Protein AF-A0A3G8DVY6-F1 (afdb_monomer)

Foldseek 3Di:
DPPVPDDPVVVVVVVVVVVVCVVPVLCVQQVVLVVLLVVLCVVPVAADSQPRHHDPDLVVSVVCLVPPDTAQARSRPRDGDPDSVVSQVCCCPPVVDHRD

Secondary structure (DSSP, 8-state):
--GGGS-HHHHHHHHHHHHHHHH-TTHHHHHHHHHHHHHHHHH-SEE-TTT--EESSHHHHHHHHHHS---SB-TTT--B-SSHHHHHHHHHHHH-----

Nearest PDB structures (foldseek):
  2wbt-assembly1_A  TM=9.877E-01  e=2.24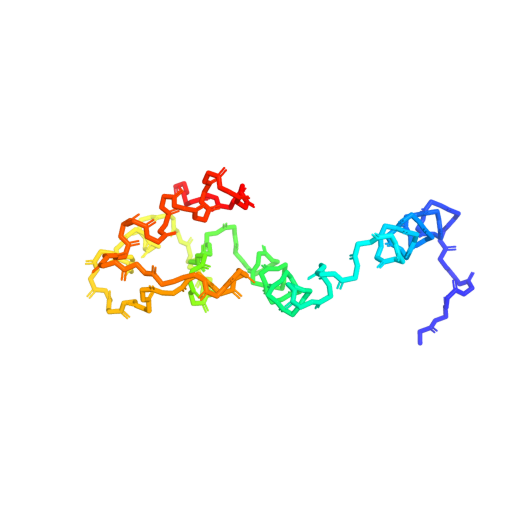0E-13  Sulfolobus spindle-shaped virus 1
  2wbt-assembly1_B  TM=7.457E-01  e=1.973E-13  Sulfolobus spindle-shaped virus 1

pLDDT: mean 92.88, std 5.9, range [57.12, 97.06]

Radius of gyration: 16.16 Å; Cα contacts (8 Å, |Δi|>4): 93; chains: 1; bounding box: 34×22×45 Å

InterPro domains:
  IPR013087 Zinc finger C2H2-type [PF00096] (46-70)
  IPR013087 Zinc finger C2H2-type [PS000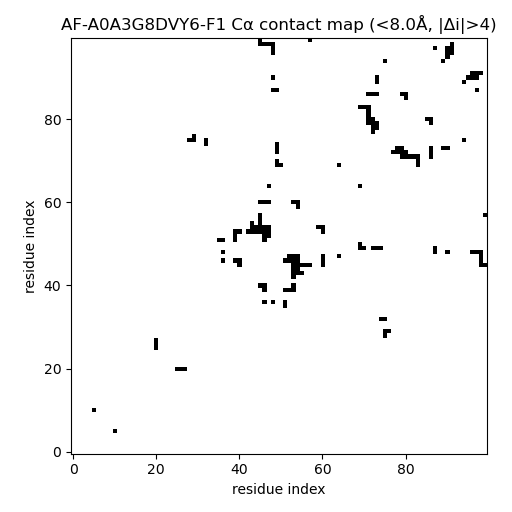28] (48-70)
  IPR013087 Zinc finger C2H2-type [PS00028] (74-95)
  IPR013087 Zinc finger C2H2-type [PS50157] (46-75)
  IPR013087 Zinc finger C2H2-type [SM00355] (46-70)
  IPR013087 Zinc finger C2H2-type [SM00355] (72-95)
  IPR036236 Zinc finger C2H2 superfamily [SSF57667] (44-82)
  IPR054177 Uncharacterized protein B-129, C2H2 zinc finger [PF22034] (74-95)

Solvent-accessible surface area (backbone atoms only — not comparable to full-atom values): 5908 Å² total; per-residue (Å²): 133,65,76,83,77,54,52,73,65,56,54,49,50,53,51,50,53,53,51,51,40,71,79,38,58,74,54,60,74,30,43,66,50,52,54,50,45,52,57,26,46,73,76,20,89,31,50,43,89,76,81,45,53,56,31,98,37,49,67,57,44,53,49,47,67,72,71,51,91,66,75,31,46,35,77,63,82,67,51,73,47,96,38,54,66,58,31,49,51,46,37,27,75,76,67,70,53,67,87,113

Structure (mmCIF, N/CA/C/O backbone):
data_AF-A0A3G8DVY6-F1
#
_entry.id   AF-A0A3G8DVY6-F1
#
loop_
_atom_site.group_PDB
_atom_site.id
_atom_site.type_symbol
_atom_site.label_atom_id
_atom_site.label_alt_id
_atom_site.label_comp_id
_atom_site.label_asym_id
_atom_site.label_entity_id
_atom_site.label_seq_id
_atom_site.pdbx_PDB_ins_code
_atom_site.Cartn_x
_atom_site.Cartn_y
_atom_site.Cartn_z
_atom_site.occupancy
_atom_site.B_iso_or_equiv
_atom_site.auth_seq_id
_atom_site.auth_comp_id
_atom_site.auth_asym_id
_atom_site.auth_atom_id
_atom_site.pdbx_PDB_model_num
ATOM 1 N N . MET A 1 1 ? 20.902 9.881 -16.337 1.00 57.12 1 MET A N 1
ATOM 2 C CA . ME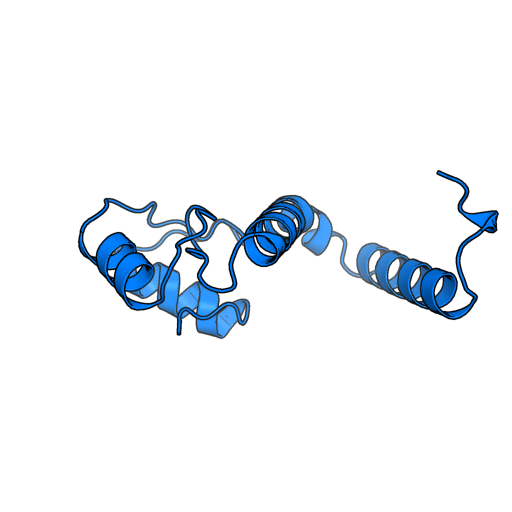T A 1 1 ? 20.390 8.539 -16.701 1.00 57.12 1 MET A CA 1
ATOM 3 C C . MET A 1 1 ? 20.220 8.465 -18.213 1.00 57.12 1 MET A C 1
ATOM 5 O O . MET A 1 1 ? 19.598 9.358 -18.771 1.00 57.12 1 MET A O 1
ATOM 9 N N . ARG A 1 2 ? 20.798 7.473 -18.905 1.00 72.25 2 ARG A N 1
ATOM 10 C CA . ARG A 1 2 ? 20.684 7.372 -20.371 1.00 72.2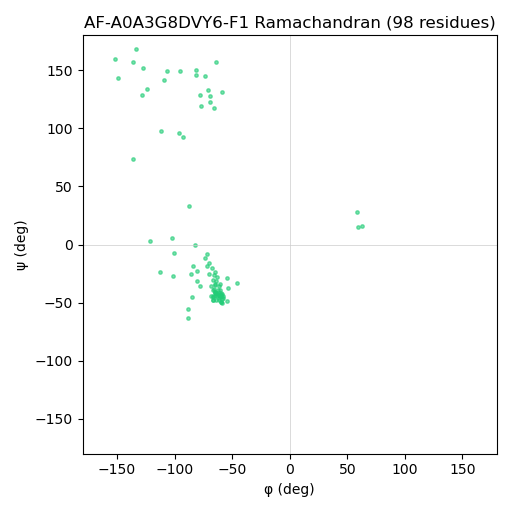5 2 ARG A CA 1
ATOM 11 C C . ARG A 1 2 ? 19.497 6.476 -20.724 1.00 72.25 2 ARG A C 1
ATOM 13 O O . ARG A 1 2 ? 19.660 5.276 -20.846 1.00 72.25 2 ARG A O 1
ATOM 20 N N . TYR A 1 3 ? 18.309 7.043 -20.936 1.00 80.88 3 TYR A N 1
ATOM 21 C CA . TYR A 1 3 ? 17.142 6.308 -21.467 1.00 80.88 3 TYR A CA 1
ATOM 22 C C . TYR A 1 3 ? 17.500 5.421 -22.683 1.00 80.88 3 TYR A C 1
ATOM 24 O O . TYR A 1 3 ? 16.994 4.313 -22.861 1.00 80.88 3 TYR A O 1
ATOM 32 N N . HIS A 1 4 ? 18.456 5.884 -23.490 1.00 89.00 4 HIS A N 1
ATOM 33 C CA . HIS A 1 4 ? 18.985 5.171 -24.645 1.00 89.00 4 HIS A CA 1
ATOM 34 C C . HIS A 1 4 ? 19.695 3.846 -24.310 1.00 89.00 4 HIS A C 1
ATOM 36 O O . HIS A 1 4 ? 19.623 2.937 -25.133 1.00 89.00 4 HIS A O 1
ATOM 42 N N . SER A 1 5 ? 20.284 3.688 -23.115 1.00 93.06 5 SER A N 1
ATOM 43 C CA . SER A 1 5 ? 20.957 2.451 -22.679 1.00 93.06 5 SER A CA 1
ATOM 44 C C . SER A 1 5 ? 20.007 1.379 -22.136 1.00 93.06 5 SER A C 1
ATOM 46 O O . SER A 1 5 ? 20.465 0.317 -21.728 1.00 93.06 5 SER A O 1
ATOM 48 N N . LEU A 1 6 ? 18.698 1.644 -22.100 1.00 93.62 6 LEU A N 1
ATOM 49 C CA . LEU A 1 6 ? 17.706 0.667 -21.660 1.00 93.62 6 LEU A CA 1
ATOM 50 C C . LEU A 1 6 ? 17.486 -0.421 -22.718 1.00 93.62 6 LEU A C 1
ATOM 52 O O . LEU A 1 6 ? 17.470 -0.144 -23.927 1.00 93.62 6 LEU A O 1
ATOM 56 N N . THR A 1 7 ? 17.245 -1.644 -22.252 1.00 96.38 7 THR A N 1
ATOM 57 C CA . THR A 1 7 ? 16.902 -2.784 -23.107 1.00 96.38 7 THR A CA 1
ATOM 58 C C . THR A 1 7 ? 15.556 -2.555 -23.812 1.00 96.38 7 THR A C 1
ATOM 60 O O . THR A 1 7 ? 14.724 -1.768 -23.336 1.00 96.38 7 THR A O 1
ATOM 63 N N . PRO A 1 8 ? 15.289 -3.231 -24.948 1.00 96.56 8 PRO A N 1
ATOM 64 C CA . PRO A 1 8 ? 13.994 -3.138 -25.626 1.00 96.56 8 PRO A CA 1
ATOM 65 C C . PRO A 1 8 ? 12.809 -3.453 -24.703 1.00 96.56 8 PRO A C 1
ATOM 67 O O . PRO A 1 8 ? 11.781 -2.776 -24.762 1.00 96.56 8 PRO A O 1
ATOM 70 N N . GLU A 1 9 ? 12.982 -4.419 -23.798 1.00 96.00 9 GLU A N 1
ATOM 71 C CA . GLU A 1 9 ? 11.960 -4.818 -22.831 1.00 96.00 9 GLU A CA 1
ATOM 72 C C . GLU A 1 9 ? 11.695 -3.733 -21.781 1.00 96.00 9 GLU A C 1
ATOM 74 O O . GLU A 1 9 ? 10.545 -3.371 -21.540 1.00 96.00 9 GLU A O 1
ATOM 79 N N . GLN A 1 10 ? 12.742 -3.111 -21.232 1.00 94.94 10 GLN A N 1
ATOM 80 C CA . GLN A 1 10 ? 12.591 -1.979 -20.308 1.00 94.94 10 GLN A CA 1
ATOM 81 C C . GLN A 1 10 ? 11.841 -0.812 -20.968 1.00 94.94 10 GLN A C 1
ATOM 83 O O . GLN A 1 10 ? 10.927 -0.236 -20.378 1.00 94.94 10 GLN A O 1
ATOM 88 N N . LYS A 1 11 ? 12.163 -0.496 -22.230 1.00 95.31 11 LYS A N 1
ATOM 89 C CA . LYS A 1 11 ? 11.457 0.537 -23.011 1.00 95.31 11 LYS A CA 1
ATOM 90 C C . LYS A 1 11 ? 9.995 0.161 -23.284 1.00 95.31 11 LYS A C 1
ATOM 92 O O . LYS A 1 11 ? 9.138 1.045 -23.356 1.00 95.31 11 LYS A O 1
ATOM 97 N N . ARG A 1 12 ? 9.687 -1.130 -23.461 1.00 96.25 12 ARG A N 1
ATOM 98 C CA . ARG A 1 12 ? 8.313 -1.640 -23.618 1.00 96.25 12 ARG A CA 1
ATOM 99 C C . ARG A 1 12 ? 7.511 -1.463 -22.331 1.00 96.25 12 ARG A C 1
ATOM 101 O O . ARG A 1 12 ? 6.415 -0.912 -22.394 1.00 96.25 12 ARG A O 1
ATOM 108 N N . LEU A 1 13 ? 8.078 -1.842 -21.187 1.00 96.44 13 LEU A N 1
ATOM 109 C CA . LEU A 1 13 ? 7.448 -1.689 -19.873 1.00 96.44 13 LEU A CA 1
ATOM 110 C C . LEU A 1 13 ? 7.176 -0.221 -19.539 1.00 96.44 13 LEU A C 1
ATOM 112 O O . LEU A 1 13 ? 6.057 0.115 -19.166 1.00 96.44 13 LEU A O 1
ATOM 116 N N . ILE A 1 14 ? 8.150 0.670 -19.758 1.00 94.81 14 ILE A N 1
ATOM 117 C CA . ILE A 1 14 ? 7.961 2.112 -19.535 1.00 94.81 14 ILE A CA 1
ATOM 118 C C . ILE A 1 14 ? 6.805 2.642 -20.390 1.00 94.81 14 ILE A C 1
ATOM 120 O O . ILE A 1 14 ? 5.932 3.333 -19.874 1.00 94.81 14 ILE A O 1
ATOM 124 N N . ARG A 1 15 ? 6.744 2.285 -21.681 1.00 95.88 15 ARG A N 1
ATOM 125 C CA . ARG A 1 15 ? 5.623 2.686 -22.549 1.00 95.88 15 ARG A CA 1
ATOM 126 C C . ARG A 1 15 ? 4.285 2.124 -22.077 1.00 95.88 15 ARG A C 1
ATOM 128 O O . ARG A 1 15 ? 3.287 2.829 -22.172 1.00 95.88 15 ARG A O 1
ATOM 135 N N . ALA A 1 16 ? 4.250 0.883 -21.596 1.00 96.88 16 ALA A N 1
ATOM 136 C CA . ALA A 1 16 ? 3.034 0.277 -21.064 1.00 96.88 16 ALA A CA 1
ATOM 137 C C . ALA A 1 16 ? 2.545 1.017 -19.812 1.00 96.88 16 ALA A C 1
ATOM 139 O O . ALA A 1 16 ? 1.384 1.405 -19.762 1.00 96.88 16 ALA A O 1
ATOM 140 N N . ILE A 1 17 ? 3.444 1.299 -18.863 1.00 94.19 17 ILE A N 1
ATOM 141 C CA . ILE A 1 17 ? 3.134 2.069 -17.651 1.00 94.19 17 ILE A CA 1
ATOM 142 C C . ILE A 1 17 ? 2.610 3.458 -18.024 1.00 94.19 17 ILE A C 1
ATOM 144 O O . ILE A 1 17 ? 1.538 3.842 -17.571 1.00 94.19 17 ILE A O 1
ATOM 148 N N . VAL A 1 18 ? 3.313 4.186 -18.898 1.00 94.94 18 VAL A N 1
ATOM 149 C CA . VAL A 1 18 ? 2.890 5.525 -19.338 1.00 94.94 18 VAL A CA 1
ATOM 150 C C . VAL A 1 18 ? 1.514 5.481 -20.004 1.00 94.94 18 VAL A C 1
ATOM 152 O O . VAL A 1 18 ? 0.666 6.307 -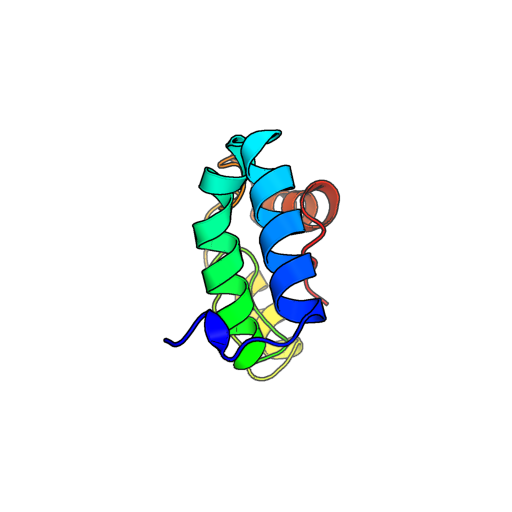19.684 1.00 94.94 18 VAL A O 1
ATOM 155 N N . LYS A 1 19 ? 1.248 4.500 -20.878 1.00 96.81 19 LYS A N 1
ATOM 156 C CA . LYS A 1 19 ? -0.087 4.320 -21.469 1.00 96.81 19 LYS A CA 1
ATOM 157 C C . LYS A 1 19 ? -1.152 4.092 -20.398 1.00 96.81 19 LYS A C 1
ATOM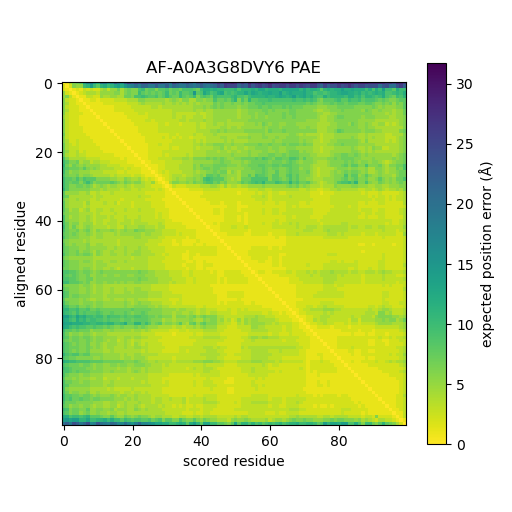 159 O O . LYS A 1 19 ? -2.183 4.749 -20.447 1.00 96.81 19 LYS A O 1
ATOM 164 N N . THR A 1 20 ? -0.907 3.216 -19.425 1.00 94.94 20 THR A N 1
ATOM 165 C CA . THR A 1 20 ? -1.845 2.977 -18.318 1.00 94.94 20 THR A CA 1
ATOM 166 C C . THR A 1 20 ? -2.138 4.260 -17.542 1.00 94.94 20 THR A C 1
ATOM 168 O O . THR A 1 20 ? -3.302 4.556 -17.295 1.00 94.94 20 THR A O 1
ATOM 171 N N . LEU A 1 21 ? -1.112 5.054 -17.226 1.00 93.19 21 LEU A N 1
ATOM 172 C CA . LEU A 1 21 ? -1.265 6.318 -16.497 1.00 93.19 21 LEU A CA 1
ATOM 173 C C . LEU A 1 21 ? -2.025 7.386 -17.300 1.00 93.19 21 LEU A C 1
ATOM 175 O O . LEU A 1 21 ? -2.748 8.179 -16.711 1.00 93.19 21 LEU A O 1
ATOM 179 N N . ILE A 1 22 ? -1.921 7.384 -18.634 1.00 94.31 22 ILE A N 1
ATOM 180 C CA . ILE A 1 22 ? -2.722 8.267 -19.500 1.00 94.31 22 ILE A CA 1
ATOM 181 C C . ILE A 1 22 ? -4.217 7.920 -19.411 1.00 94.31 22 ILE A C 1
ATOM 183 O O . ILE A 1 22 ? -5.048 8.821 -19.350 1.00 94.31 22 ILE A O 1
ATOM 187 N N . TYR A 1 23 ? -4.573 6.631 -19.392 1.00 94.56 23 TYR A N 1
ATOM 188 C CA . TYR A 1 23 ? -5.976 6.198 -19.297 1.00 94.56 23 TYR A CA 1
ATOM 189 C C . TYR A 1 23 ? -6.533 6.227 -17.865 1.00 94.56 23 TYR A C 1
ATOM 191 O O . TYR A 1 23 ? -7.750 6.266 -17.688 1.00 94.56 23 TYR A O 1
ATOM 199 N N . ARG A 1 24 ? -5.663 6.170 -16.851 1.00 91.88 24 ARG A N 1
ATOM 200 C CA . ARG A 1 24 ? -6.005 6.123 -15.421 1.00 91.88 24 ARG A CA 1
ATOM 201 C C . ARG A 1 24 ? -5.104 7.071 -14.621 1.00 91.88 24 ARG A C 1
ATOM 203 O O . ARG A 1 24 ? -4.180 6.613 -13.942 1.00 91.88 24 ARG A O 1
ATOM 210 N N . PRO A 1 25 ? -5.337 8.393 -14.723 1.00 89.12 25 PRO A N 1
ATOM 211 C CA . PRO A 1 25 ? -4.512 9.392 -14.050 1.00 89.12 25 PRO A CA 1
ATOM 212 C C . PRO A 1 25 ? -4.650 9.345 -12.522 1.00 89.12 25 PRO A C 1
ATOM 214 O O . PRO A 1 25 ? -3.737 9.782 -11.832 1.00 89.12 25 PRO A O 1
ATOM 217 N N . ASP A 1 26 ? -5.727 8.753 -11.994 1.00 85.25 26 ASP A N 1
ATOM 218 C CA . ASP A 1 26 ? -5.945 8.498 -10.563 1.00 85.25 26 ASP A CA 1
ATOM 219 C C . ASP A 1 26 ? -4.799 7.704 -9.910 1.00 85.25 26 ASP A C 1
ATOM 221 O O . ASP A 1 26 ? -4.476 7.897 -8.742 1.00 85.25 26 ASP A O 1
ATOM 225 N N . LEU A 1 27 ? -4.103 6.866 -10.683 1.00 84.94 27 LEU A N 1
ATOM 226 C CA . LEU A 1 27 ? -2.954 6.098 -10.197 1.00 84.94 27 LEU A CA 1
ATOM 227 C C . LEU A 1 27 ? -1.716 6.967 -9.913 1.00 84.94 27 LEU A C 1
ATOM 229 O O . LEU A 1 27 ? -0.779 6.510 -9.252 1.00 84.94 27 LEU A O 1
ATOM 233 N N . LEU A 1 28 ? -1.672 8.208 -10.410 1.00 84.81 28 LEU A N 1
ATOM 234 C CA . LEU A 1 28 ? -0.580 9.136 -10.110 1.00 84.81 28 LEU A CA 1
ATOM 235 C C . LEU A 1 28 ? -0.606 9.565 -8.642 1.00 84.81 28 LEU A C 1
ATOM 237 O O . LEU A 1 28 ? 0.464 9.664 -8.037 1.00 84.81 28 LEU A O 1
ATOM 241 N N . ASP A 1 29 ? -1.795 9.719 -8.054 1.00 82.00 29 ASP A N 1
ATOM 242 C CA . ASP A 1 29 ? -1.971 10.042 -6.633 1.00 82.00 29 ASP A CA 1
ATOM 243 C C . ASP A 1 29 ? -1.433 8.916 -5.730 1.00 82.00 29 ASP A C 1
ATOM 245 O O . ASP A 1 29 ? -0.877 9.160 -4.657 1.00 82.00 29 ASP A O 1
ATOM 249 N N . GLU A 1 30 ? -1.504 7.671 -6.207 1.00 85.38 30 GLU A N 1
ATOM 250 C CA . GLU A 1 30 ? -1.016 6.474 -5.511 1.00 85.38 30 GLU A CA 1
ATOM 251 C C . GLU A 1 30 ? 0.492 6.220 -5.727 1.00 85.38 30 GLU A C 1
ATOM 253 O O . GLU A 1 30 ? 1.137 5.494 -4.960 1.00 85.38 30 GLU A O 1
ATOM 258 N N . SER A 1 31 ? 1.092 6.826 -6.758 1.00 88.38 31 SER A N 1
ATOM 259 C CA . SER A 1 31 ? 2.465 6.534 -7.199 1.00 88.38 31 SER A CA 1
ATOM 260 C C . SER A 1 31 ? 3.526 6.804 -6.126 1.00 88.38 31 SER A C 1
ATOM 262 O O . SER A 1 31 ? 4.496 6.049 -5.999 1.00 88.38 31 SER A O 1
ATOM 264 N N . GLY A 1 32 ? 3.315 7.827 -5.292 1.00 91.44 32 GLY A N 1
ATOM 265 C CA . GLY A 1 32 ? 4.213 8.170 -4.191 1.00 91.44 32 GLY A CA 1
ATOM 266 C C . GLY A 1 32 ? 4.256 7.090 -3.109 1.00 91.44 32 GLY A C 1
ATOM 267 O O . GLY A 1 32 ? 5.327 6.783 -2.578 1.00 91.44 32 GLY A O 1
ATOM 268 N N . TYR A 1 33 ? 3.109 6.474 -2.812 1.00 92.50 33 TYR A N 1
ATOM 269 C CA . TYR A 1 33 ? 3.035 5.329 -1.909 1.00 92.50 33 TYR A CA 1
ATOM 270 C C . TYR A 1 33 ? 3.743 4.115 -2.518 1.00 92.50 33 TYR A C 1
ATOM 272 O O . TYR A 1 33 ? 4.583 3.503 -1.858 1.00 92.50 33 TYR A O 1
ATOM 280 N N . LEU A 1 34 ? 3.457 3.800 -3.788 1.00 91.44 34 LEU A N 1
ATOM 281 C CA . LEU A 1 34 ? 4.045 2.646 -4.473 1.00 91.44 34 LEU A CA 1
ATOM 282 C C . LEU A 1 34 ? 5.570 2.734 -4.530 1.00 91.44 34 LEU A C 1
ATOM 284 O O . LEU A 1 34 ? 6.249 1.758 -4.218 1.00 91.44 34 LEU A O 1
ATOM 288 N N . TYR A 1 35 ? 6.120 3.904 -4.858 1.00 93.31 35 TYR A N 1
ATOM 289 C CA . TYR A 1 35 ? 7.566 4.105 -4.872 1.00 93.31 35 TYR A CA 1
ATOM 290 C C . TYR A 1 35 ? 8.186 3.858 -3.490 1.00 93.31 35 TYR A C 1
ATOM 292 O O . TYR A 1 35 ? 9.120 3.065 -3.371 1.00 93.31 35 TYR A O 1
ATOM 300 N N . LYS A 1 36 ? 7.626 4.458 -2.429 1.00 95.25 36 LYS A N 1
ATOM 301 C CA . LYS A 1 36 ? 8.106 4.251 -1.052 1.00 95.25 36 LYS A CA 1
ATOM 302 C C . LYS A 1 36 ? 8.015 2.783 -0.628 1.00 95.25 36 LYS A C 1
ATOM 304 O O . LYS A 1 36 ? 8.971 2.246 -0.068 1.00 95.25 36 LYS A O 1
ATOM 309 N N . LEU A 1 37 ? 6.912 2.106 -0.946 1.00 94.75 37 LEU A N 1
ATOM 310 C CA . LEU A 1 37 ? 6.736 0.683 -0.661 1.00 94.75 37 LEU A CA 1
ATOM 311 C C . LEU A 1 37 ? 7.791 -0.172 -1.375 1.00 94.75 37 LEU A C 1
ATOM 313 O O . LEU A 1 37 ? 8.369 -1.060 -0.753 1.00 94.75 37 LEU A O 1
ATOM 317 N N . LEU A 1 38 ? 8.067 0.096 -2.655 1.00 94.94 38 LEU A N 1
ATOM 318 C CA . LEU A 1 38 ? 9.093 -0.618 -3.419 1.00 94.94 38 LEU A CA 1
ATOM 319 C C . LEU A 1 38 ? 10.487 -0.400 -2.823 1.00 94.94 38 LEU A C 1
ATOM 321 O O . LEU A 1 38 ? 11.237 -1.364 -2.672 1.00 94.94 38 LEU A O 1
ATOM 325 N N . THR A 1 39 ? 10.815 0.832 -2.418 1.00 96.62 39 THR A N 1
ATOM 326 C CA . THR A 1 39 ? 12.096 1.114 -1.751 1.00 96.62 39 THR A CA 1
ATOM 327 C C . THR A 1 39 ? 12.223 0.394 -0.410 1.00 96.62 39 THR A C 1
ATOM 329 O O . THR A 1 39 ? 13.263 -0.196 -0.137 1.00 96.62 39 THR A O 1
ATOM 332 N N . ALA A 1 40 ? 11.159 0.352 0.398 1.00 95.88 40 ALA A N 1
ATOM 333 C CA . ALA A 1 40 ? 11.163 -0.371 1.667 1.00 95.88 40 ALA A CA 1
ATOM 334 C C . ALA A 1 40 ? 11.268 -1.890 1.455 1.00 95.88 40 ALA A C 1
ATOM 336 O O . ALA A 1 40 ? 12.010 -2.566 2.166 1.00 95.88 40 ALA A O 1
ATOM 337 N N . LYS A 1 41 ? 10.587 -2.426 0.431 1.00 95.00 41 LYS A N 1
ATOM 338 C CA . LYS A 1 41 ? 10.658 -3.846 0.058 1.00 95.00 41 LYS A CA 1
ATOM 339 C C . LYS A 1 41 ? 12.028 -4.283 -0.450 1.00 95.00 41 LYS A C 1
ATOM 341 O O . LYS A 1 41 ? 12.359 -5.458 -0.321 1.00 95.00 41 LYS A O 1
ATOM 346 N N . ALA A 1 42 ? 12.817 -3.363 -0.999 1.00 96.19 42 ALA A N 1
ATOM 347 C CA . ALA A 1 42 ? 14.209 -3.630 -1.347 1.00 96.19 42 ALA A CA 1
ATOM 348 C C . ALA A 1 42 ? 15.104 -3.793 -0.102 1.00 96.19 42 ALA A C 1
ATOM 350 O O . ALA A 1 42 ? 16.120 -4.475 -0.179 1.00 96.19 42 ALA A O 1
ATOM 351 N N . VAL A 1 43 ? 14.722 -3.198 1.036 1.00 96.69 43 VAL A N 1
ATOM 352 C CA . VAL A 1 43 ? 15.436 -3.331 2.319 1.00 96.69 43 VAL A CA 1
ATOM 353 C C . VAL A 1 43 ? 14.997 -4.587 3.070 1.00 96.69 43 VAL A C 1
ATOM 355 O O . VAL A 1 43 ? 15.833 -5.318 3.593 1.00 96.69 43 VAL A O 1
ATOM 358 N N . SER A 1 44 ? 13.690 -4.852 3.135 1.00 95.75 44 SER A N 1
ATOM 359 C CA . SER A 1 44 ? 13.150 -6.046 3.787 1.00 95.75 44 SER A CA 1
ATOM 360 C C . SER A 1 44 ? 11.849 -6.522 3.140 1.00 95.75 44 SER A C 1
ATOM 362 O O . SER A 1 44 ? 10.997 -5.698 2.806 1.00 95.75 44 SER A O 1
ATOM 364 N N . PRO A 1 45 ? 11.602 -7.843 3.040 1.00 93.75 45 PRO A N 1
ATOM 365 C CA . PRO A 1 45 ? 10.304 -8.354 2.604 1.00 93.75 45 PRO A CA 1
ATOM 366 C C . PRO A 1 45 ? 9.158 -8.023 3.580 1.00 93.75 45 PRO A C 1
ATOM 368 O O . PRO A 1 45 ? 7.997 -7.980 3.151 1.00 93.75 45 PRO A O 1
ATOM 371 N N . PHE A 1 46 ? 9.461 -7.772 4.860 1.00 96.44 46 PHE A N 1
ATOM 372 C CA . PHE A 1 46 ? 8.484 -7.501 5.918 1.00 96.44 46 PHE A CA 1
ATOM 373 C C . PHE A 1 46 ? 8.317 -5.991 6.114 1.00 96.44 46 PHE A C 1
ATOM 375 O O . PHE A 1 46 ? 9.096 -5.357 6.82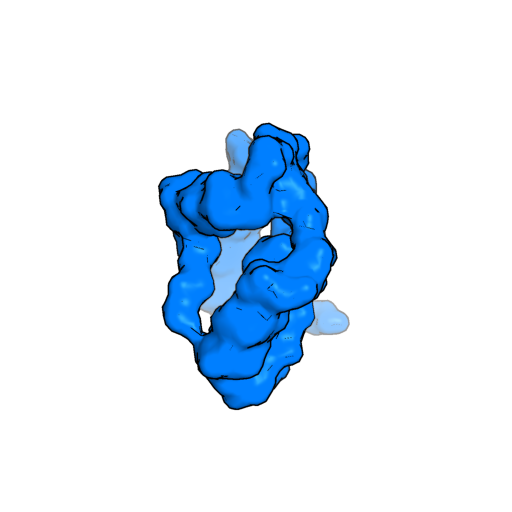0 1.00 96.44 46 PHE A O 1
ATOM 382 N N . VAL A 1 47 ? 7.297 -5.408 5.485 1.00 96.44 47 VAL A N 1
ATOM 383 C CA . VAL A 1 47 ? 7.033 -3.960 5.516 1.00 96.44 47 VAL A CA 1
ATOM 384 C C . VAL A 1 47 ? 5.621 -3.706 6.023 1.00 96.44 47 VAL A C 1
ATOM 386 O O . VAL A 1 47 ? 4.676 -4.350 5.563 1.00 96.44 47 VAL A O 1
ATOM 389 N N . CYS A 1 48 ? 5.468 -2.753 6.943 1.00 95.62 48 CYS A N 1
ATOM 390 C CA . CYS A 1 48 ? 4.150 -2.318 7.394 1.00 95.62 48 CYS A CA 1
ATOM 391 C C . CYS A 1 48 ? 3.431 -1.557 6.270 1.00 95.62 48 CYS A C 1
ATOM 393 O O . CYS A 1 48 ? 3.950 -0.547 5.800 1.00 95.62 48 CYS A O 1
ATOM 395 N N . PRO A 1 49 ? 2.231 -1.972 5.833 1.00 94.50 49 PRO A N 1
ATOM 396 C CA . PRO A 1 49 ? 1.547 -1.322 4.718 1.00 94.50 49 PRO A CA 1
ATOM 397 C C . PRO A 1 49 ? 0.965 0.054 5.075 1.00 94.50 49 PRO A C 1
ATOM 399 O O . PRO A 1 49 ? 0.566 0.780 4.167 1.00 94.50 49 PRO A O 1
ATOM 402 N N . ILE A 1 50 ? 0.916 0.416 6.364 1.00 93.75 50 ILE A N 1
ATOM 403 C CA . ILE A 1 50 ? 0.394 1.708 6.832 1.00 93.75 50 ILE A CA 1
ATOM 404 C C . ILE A 1 50 ? 1.506 2.763 6.867 1.00 93.75 50 ILE A C 1
ATOM 406 O O . ILE A 1 50 ? 1.373 3.809 6.237 1.00 93.75 50 ILE A O 1
ATOM 410 N N . CYS A 1 51 ? 2.608 2.492 7.576 1.00 94.25 51 CYS A N 1
ATOM 411 C CA . CYS A 1 51 ? 3.709 3.449 7.763 1.00 94.25 51 CYS A CA 1
ATOM 412 C C . CYS A 1 51 ? 4.924 3.202 6.853 1.00 94.25 51 CYS A C 1
ATOM 414 O O . CYS A 1 51 ? 5.829 4.029 6.813 1.00 94.25 51 CYS A O 1
ATOM 416 N N . LEU A 1 52 ? 4.944 2.091 6.106 1.00 94.94 52 LEU A N 1
ATOM 417 C CA . LEU A 1 52 ? 6.029 1.679 5.204 1.00 94.94 52 LEU A CA 1
ATOM 418 C C . LEU A 1 52 ? 7.374 1.395 5.888 1.00 94.94 52 LEU A C 1
ATOM 420 O O . LEU A 1 52 ? 8.393 1.259 5.211 1.00 94.94 52 LEU A O 1
ATOM 424 N N . THR A 1 53 ? 7.379 1.226 7.212 1.00 95.50 53 THR A N 1
ATOM 425 C CA . THR A 1 53 ? 8.574 0.829 7.962 1.00 95.50 53 THR A CA 1
ATOM 426 C C . THR A 1 53 ? 8.953 -0.627 7.647 1.00 95.50 53 THR A C 1
ATOM 428 O O . THR A 1 53 ? 8.091 -1.511 7.752 1.00 95.50 53 THR A O 1
ATOM 431 N N . PRO A 1 54 ? 10.214 -0.903 7.257 1.00 96.69 54 PRO A N 1
ATOM 432 C CA . PRO A 1 54 ? 10.728 -2.257 7.079 1.00 96.69 54 PRO A CA 1
ATOM 433 C C . PRO A 1 54 ? 11.153 -2.884 8.417 1.00 96.69 54 PRO A C 1
ATOM 435 O O . PRO A 1 54 ? 11.683 -2.208 9.295 1.00 96.69 54 PRO A O 1
ATOM 438 N N . PHE A 1 55 ? 10.972 -4.198 8.550 1.00 97.06 55 PHE A N 1
ATOM 439 C CA . PHE A 1 55 ? 11.299 -4.980 9.747 1.00 97.06 55 PHE A CA 1
ATOM 440 C C . PHE A 1 55 ? 12.178 -6.178 9.407 1.00 97.06 55 PHE A C 1
ATOM 442 O O . PHE A 1 55 ? 12.072 -6.739 8.324 1.00 97.06 55 PHE A O 1
ATOM 449 N N . SER A 1 56 ? 13.014 -6.636 10.336 1.00 95.94 56 SER A N 1
ATOM 450 C CA . SER A 1 56 ? 13.903 -7.787 10.109 1.00 95.94 56 SER A CA 1
ATOM 451 C C . SER A 1 56 ? 13.179 -9.140 10.046 1.00 95.94 56 SER A C 1
ATOM 453 O O . SER A 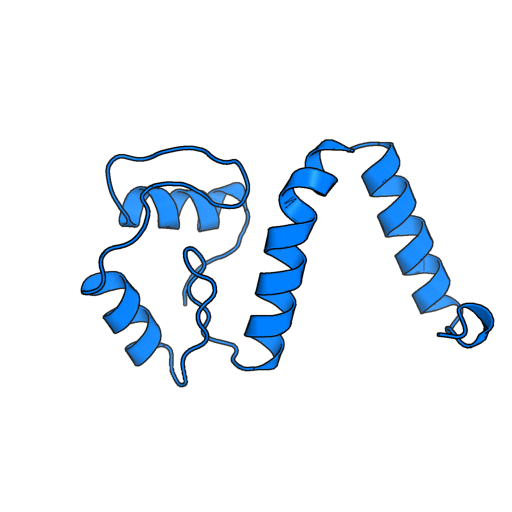1 56 ? 13.735 -10.105 9.529 1.00 95.94 56 SER A O 1
ATOM 455 N N . SER A 1 57 ? 11.944 -9.237 10.554 1.00 96.56 57 SER A N 1
ATOM 456 C CA . SER A 1 57 ? 11.163 -10.483 10.582 1.00 96.56 57 SER A CA 1
ATOM 457 C C . SER A 1 57 ? 9.647 -10.243 10.548 1.00 96.56 57 SER A C 1
ATOM 459 O O . SER A 1 57 ? 9.168 -9.171 10.926 1.00 96.56 57 SER A O 1
ATOM 461 N N . SER A 1 58 ? 8.876 -11.268 10.150 1.00 96.00 58 SER A N 1
ATOM 462 C CA . SER A 1 58 ? 7.398 -11.245 10.211 1.00 96.00 58 SER A CA 1
ATOM 463 C C . SER A 1 58 ? 6.893 -11.069 11.647 1.00 96.00 58 SER A C 1
ATOM 465 O O . SER A 1 58 ? 5.963 -10.300 11.879 1.00 96.00 58 SER A O 1
ATOM 467 N N . SER A 1 59 ? 7.537 -11.706 12.632 1.00 96.06 59 SER A N 1
ATOM 468 C CA . SER A 1 59 ? 7.166 -11.567 14.046 1.00 96.06 59 SER A CA 1
ATOM 469 C C . SER A 1 59 ? 7.307 -10.124 14.536 1.00 96.06 59 SER A C 1
ATOM 471 O O . SER A 1 59 ? 6.390 -9.612 15.173 1.00 96.06 59 SER A O 1
ATOM 473 N N . ALA A 1 60 ? 8.404 -9.445 14.176 1.00 96.75 60 ALA A N 1
ATOM 474 C CA . ALA A 1 60 ? 8.615 -8.039 14.520 1.00 96.75 60 ALA A CA 1
ATOM 475 C C . ALA A 1 60 ? 7.578 -7.122 13.850 1.00 96.75 60 ALA A C 1
ATOM 477 O O . ALA A 1 60 ? 7.034 -6.232 14.497 1.00 96.75 60 ALA A O 1
ATOM 478 N N . LEU A 1 61 ? 7.238 -7.380 12.584 1.00 96.88 61 LEU A N 1
ATOM 479 C CA . LEU A 1 61 ? 6.178 -6.648 11.886 1.00 96.88 61 LEU A CA 1
ATOM 480 C C . LEU A 1 61 ? 4.802 -6.849 12.546 1.00 96.88 61 LEU A C 1
ATOM 482 O O . LEU A 1 61 ? 4.058 -5.889 12.733 1.00 96.88 61 LEU A O 1
ATOM 486 N N . LYS A 1 62 ? 4.454 -8.084 12.923 1.00 94.50 62 LYS A N 1
ATOM 487 C CA . LYS A 1 62 ? 3.185 -8.388 13.607 1.00 94.50 62 LYS A CA 1
ATOM 488 C C . LYS A 1 62 ? 3.114 -7.737 14.983 1.00 94.50 62 LYS A C 1
ATOM 490 O O . LYS A 1 62 ? 2.070 -7.205 15.347 1.00 94.50 62 LYS A O 1
ATOM 495 N N . GLN A 1 63 ? 4.220 -7.746 15.724 1.00 95.56 63 GLN A N 1
ATOM 496 C CA . GLN A 1 63 ? 4.323 -7.043 16.998 1.00 95.56 63 GLN A CA 1
ATOM 497 C C . GLN A 1 63 ? 4.135 -5.535 16.802 1.00 95.56 63 GLN A C 1
ATOM 499 O O . GLN A 1 63 ? 3.311 -4.939 17.489 1.00 95.56 63 GLN A O 1
ATOM 504 N N . HIS A 1 64 ? 4.821 -4.944 15.821 1.00 95.31 64 HIS A N 1
ATOM 505 C CA . HIS A 1 64 ? 4.656 -3.538 15.466 1.00 95.31 64 HIS A CA 1
ATOM 506 C C . HIS A 1 64 ? 3.192 -3.196 15.178 1.00 95.31 64 HIS A C 1
ATOM 508 O O . HIS A 1 64 ? 2.677 -2.249 15.751 1.00 95.31 64 HIS A O 1
ATOM 514 N N . ILE A 1 65 ? 2.503 -3.989 14.352 1.00 94.00 65 ILE A N 1
ATOM 515 C CA . ILE A 1 65 ? 1.085 -3.770 14.020 1.00 94.00 65 ILE A CA 1
ATOM 516 C C . ILE A 1 65 ? 0.177 -3.842 15.254 1.00 94.00 65 ILE A C 1
ATOM 518 O O . ILE A 1 65 ? -0.812 -3.124 15.331 1.00 94.00 65 ILE A O 1
ATOM 522 N N . ARG A 1 66 ? 0.492 -4.725 16.205 1.00 93.69 66 ARG A N 1
ATOM 523 C CA . ARG A 1 66 ? -0.356 -4.971 17.373 1.00 93.69 66 ARG A CA 1
ATOM 524 C C . ARG A 1 66 ? -0.232 -3.899 18.454 1.00 93.69 66 ARG A C 1
ATOM 526 O O . ARG A 1 66 ? -1.211 -3.663 19.155 1.00 93.69 66 ARG A O 1
ATOM 533 N N . TYR A 1 67 ? 0.965 -3.349 18.650 1.00 93.94 67 TYR A N 1
ATOM 534 C CA . TYR A 1 67 ? 1.271 -2.521 19.822 1.00 93.94 67 TYR A CA 1
ATOM 535 C C . TYR A 1 67 ? 1.527 -1.049 19.509 1.00 93.94 67 TYR A C 1
ATOM 537 O O . TYR A 1 67 ? 1.363 -0.226 20.403 1.00 93.94 67 TYR A O 1
ATOM 545 N N . GLU A 1 68 ? 1.923 -0.708 18.283 1.00 93.00 68 GLU A N 1
ATOM 546 C CA . GLU A 1 68 ? 2.076 0.694 17.896 1.00 93.00 68 GLU A CA 1
ATOM 547 C C . GLU A 1 68 ? 0.727 1.305 17.515 1.00 93.00 68 GLU A C 1
ATOM 549 O O . GLU A 1 68 ? -0.160 0.627 16.999 1.00 93.00 68 GLU A O 1
ATOM 554 N N . GLU A 1 69 ? 0.586 2.610 17.729 1.00 90.00 69 GLU A N 1
ATOM 555 C CA . GLU A 1 69 ? -0.570 3.362 17.249 1.00 90.00 69 GLU A CA 1
ATOM 556 C C . GLU A 1 69 ? -0.423 3.634 15.746 1.00 90.00 69 GLU A C 1
ATOM 558 O O . GLU A 1 69 ? 0.510 4.308 15.298 1.00 90.00 69 GLU A O 1
ATOM 563 N N . HIS A 1 70 ? -1.368 3.136 14.944 1.00 92.12 70 HIS A N 1
ATOM 564 C CA . HIS A 1 70 ? -1.386 3.365 13.498 1.00 92.12 70 HIS A CA 1
ATOM 565 C C . HIS A 1 70 ? -2.466 4.352 13.085 1.00 92.12 70 HIS A C 1
ATOM 567 O O . HIS A 1 70 ? -3.572 4.400 13.626 1.00 92.12 70 HIS A O 1
ATOM 573 N N . GLY A 1 71 ? -2.170 5.082 12.011 1.00 89.81 71 GLY A N 1
ATOM 574 C CA . GLY A 1 71 ? -3.187 5.836 11.298 1.00 89.81 71 GLY A CA 1
ATOM 575 C C . GLY A 1 71 ? -4.298 4.911 10.799 1.00 89.81 71 GLY A C 1
ATOM 576 O O . GLY A 1 71 ? -4.043 3.899 10.149 1.00 89.81 71 GLY A O 1
ATOM 577 N N . LYS A 1 72 ? -5.548 5.298 11.051 1.00 95.38 72 LYS A N 1
ATOM 578 C CA . LYS A 1 72 ? -6.750 4.591 10.580 1.00 95.38 72 LYS A CA 1
ATOM 579 C C . LYS A 1 72 ? -7.171 5.064 9.186 1.00 95.38 72 LYS A C 1
ATOM 581 O O . LYS A 1 72 ? -8.355 5.199 8.891 1.00 95.38 72 LYS A O 1
ATOM 586 N N . GLU A 1 73 ? -6.198 5.419 8.356 1.00 94.81 73 GLU A N 1
ATOM 587 C CA . GLU A 1 73 ? -6.391 5.942 7.008 1.00 94.81 73 GLU A CA 1
ATOM 588 C C . GLU A 1 73 ? -5.545 5.132 6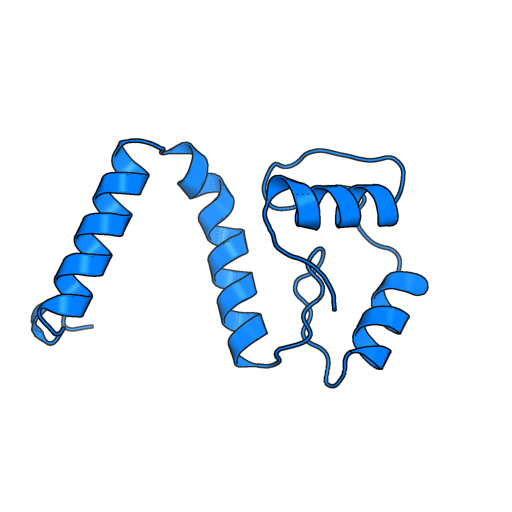.029 1.00 94.81 73 GLU A C 1
ATOM 590 O O . GLU A 1 73 ? -4.334 4.982 6.206 1.00 94.81 73 GLU A O 1
ATOM 595 N N . CYS A 1 74 ? -6.177 4.646 4.964 1.00 94.19 74 CYS A N 1
ATOM 596 C CA . CYS A 1 74 ? -5.476 4.034 3.851 1.00 94.19 74 CYS A CA 1
ATOM 597 C C . CYS A 1 74 ? -4.622 5.085 3.135 1.00 94.19 74 CYS A C 1
ATOM 599 O O . CYS A 1 74 ? -5.152 6.018 2.541 1.00 94.19 74 CYS A O 1
ATOM 601 N N . GLN A 1 75 ? -3.301 4.913 3.119 1.00 91.25 75 GLN A N 1
ATOM 602 C CA . GLN A 1 75 ? -2.404 5.868 2.459 1.00 91.25 75 GLN A CA 1
ATOM 603 C C . GLN A 1 75 ? -2.456 5.829 0.924 1.00 91.25 75 GLN A C 1
ATOM 605 O O . GLN A 1 75 ? -1.881 6.711 0.293 1.00 91.25 75 GLN A O 1
ATOM 610 N N . ILE A 1 76 ? -3.162 4.848 0.352 1.00 91.62 76 ILE A N 1
ATOM 611 C CA . ILE A 1 76 ? -3.342 4.669 -1.092 1.00 91.62 76 ILE A CA 1
ATOM 612 C C . ILE A 1 76 ? -4.560 5.474 -1.558 1.00 91.62 76 ILE A C 1
ATOM 614 O O . ILE A 1 76 ? -4.406 6.454 -2.272 1.00 91.62 76 ILE A O 1
ATOM 618 N N . CYS A 1 77 ? -5.760 5.138 -1.068 1.00 92.31 77 CYS A N 1
ATOM 619 C CA . CYS A 1 77 ? -7.009 5.791 -1.486 1.00 92.31 77 CYS A CA 1
ATOM 620 C C . CYS A 1 77 ? -7.564 6.835 -0.497 1.00 92.31 77 CYS A C 1
ATOM 622 O O . CYS A 1 77 ? -8.682 7.316 -0.671 1.00 92.31 77 CYS A O 1
ATOM 624 N N . LYS A 1 78 ? -6.837 7.147 0.585 1.00 91.94 78 LYS A N 1
ATOM 625 C CA . LYS A 1 78 ? -7.212 8.121 1.636 1.00 91.94 78 LYS A CA 1
ATOM 626 C C . LYS A 1 78 ? -8.516 7.824 2.384 1.00 91.94 78 LYS A C 1
ATOM 628 O O . LYS A 1 78 ? -9.034 8.659 3.123 1.00 91.94 78 LYS A O 1
ATOM 633 N N . LYS A 1 79 ? -9.037 6.600 2.265 1.00 94.00 79 LYS A N 1
ATOM 634 C CA . LYS A 1 79 ? -10.221 6.161 3.008 1.00 94.00 79 LYS A CA 1
ATOM 635 C C . LYS A 1 79 ? -9.905 5.971 4.493 1.00 94.00 79 LYS A C 1
ATOM 637 O O . LYS A 1 79 ? -8.927 5.310 4.839 1.00 94.00 79 LYS A O 1
ATOM 642 N N . ARG A 1 80 ? -10.767 6.505 5.363 1.00 96.75 80 ARG A N 1
ATOM 643 C CA . ARG A 1 80 ? -10.662 6.398 6.827 1.00 96.75 80 ARG A CA 1
ATOM 644 C C . ARG A 1 80 ? -11.503 5.248 7.382 1.00 96.75 80 ARG A C 1
ATOM 646 O O . ARG A 1 80 ? -12.560 4.923 6.843 1.00 96.75 80 ARG A O 1
ATOM 653 N N . PHE A 1 81 ? -11.037 4.671 8.482 1.00 96.88 81 PHE A N 1
ATOM 654 C CA . PHE A 1 81 ? -11.627 3.532 9.179 1.00 96.88 81 PHE A CA 1
ATOM 655 C C . PHE A 1 81 ? -11.681 3.783 10.690 1.00 96.88 81 PHE A C 1
ATOM 657 O O . PHE A 1 81 ? -11.082 4.722 11.216 1.00 96.88 81 PHE A O 1
ATOM 664 N N . THR A 1 82 ? -12.415 2.932 11.404 1.00 95.62 82 THR A N 1
ATOM 665 C CA . THR A 1 82 ? -12.554 2.999 12.867 1.00 95.62 82 THR A CA 1
ATOM 666 C C . THR A 1 82 ? -11.430 2.269 13.604 1.00 95.62 82 THR A C 1
ATOM 668 O O . THR A 1 82 ? -11.101 2.641 14.736 1.00 95.62 82 THR A O 1
ATOM 671 N N . THR A 1 83 ? -10.802 1.277 12.963 1.00 94.50 83 THR A N 1
ATOM 672 C CA . THR A 1 83 ? -9.733 0.446 13.537 1.00 94.50 83 THR A CA 1
ATOM 673 C C . THR A 1 83 ? -8.577 0.226 12.558 1.00 94.50 83 THR A C 1
ATOM 675 O O . THR A 1 83 ? -8.735 0.312 11.333 1.00 94.50 83 THR A O 1
ATOM 678 N N . THR A 1 84 ? -7.401 -0.081 13.111 1.00 93.94 84 THR A N 1
ATOM 679 C CA . THR A 1 84 ? -6.211 -0.481 12.347 1.00 93.94 84 THR A CA 1
ATOM 680 C C . THR A 1 84 ? -6.476 -1.759 11.556 1.00 93.94 84 THR A C 1
ATOM 682 O O . THR A 1 84 ? -6.194 -1.796 10.361 1.00 93.94 84 THR A O 1
ATOM 685 N N . ASP A 1 85 ? -7.117 -2.760 12.165 1.00 93.25 85 ASP A N 1
ATOM 686 C CA . ASP A 1 85 ? -7.459 -4.021 11.494 1.00 93.25 85 ASP A CA 1
ATOM 687 C C . ASP A 1 85 ? -8.362 -3.812 10.276 1.00 93.25 85 ASP A C 1
ATOM 689 O O . ASP A 1 85 ? -8.117 -4.388 9.218 1.00 93.25 85 ASP A O 1
ATOM 693 N N . ALA A 1 86 ? -9.366 -2.931 10.373 1.00 95.81 86 ALA A N 1
ATOM 694 C CA . ALA A 1 86 ? -10.223 -2.598 9.236 1.00 95.81 86 ALA A CA 1
ATOM 695 C C . ALA A 1 86 ? -9.441 -1.899 8.111 1.00 95.81 86 ALA A C 1
ATOM 697 O O . ALA A 1 86 ? -9.708 -2.128 6.930 1.00 95.81 86 ALA A O 1
ATOM 698 N N . THR A 1 87 ? -8.449 -1.079 8.471 1.00 96.44 87 THR A N 1
ATOM 699 C CA . THR A 1 87 ? -7.549 -0.438 7.502 1.00 96.44 87 THR A CA 1
ATOM 700 C C . THR A 1 87 ? -6.671 -1.481 6.805 1.00 96.44 87 THR A C 1
ATOM 702 O O . THR A 1 87 ? -6.546 -1.456 5.581 1.00 96.44 87 THR A O 1
ATOM 705 N N . LEU A 1 88 ? -6.105 -2.434 7.552 1.00 94.88 88 LEU A N 1
ATOM 706 C CA . LEU A 1 88 ? -5.279 -3.518 7.011 1.00 94.88 88 LEU A CA 1
ATOM 707 C C . LEU A 1 88 ? -6.075 -4.468 6.112 1.00 94.88 88 LEU A C 1
ATOM 709 O O . LEU A 1 88 ? -5.615 -4.797 5.017 1.00 94.88 88 LEU A O 1
ATOM 713 N N . ASP A 1 89 ? -7.277 -4.866 6.533 1.00 95.94 89 ASP A N 1
ATOM 714 C CA . ASP A 1 89 ? -8.175 -5.707 5.736 1.00 95.94 89 ASP A CA 1
ATOM 715 C C . ASP A 1 89 ? -8.543 -5.020 4.416 1.00 95.94 89 ASP A C 1
ATOM 717 O O . ASP A 1 89 ? -8.470 -5.625 3.344 1.00 95.94 89 ASP A O 1
ATOM 721 N N . HIS A 1 90 ? -8.852 -3.721 4.470 1.00 96.25 90 HIS A N 1
ATOM 722 C CA . HIS A 1 90 ? -9.092 -2.922 3.278 1.00 96.25 90 HIS A CA 1
ATOM 723 C C . HIS A 1 90 ? -7.876 -2.889 2.344 1.00 96.25 90 HIS A C 1
ATOM 725 O O . HIS A 1 90 ? -8.036 -3.148 1.151 1.00 96.25 90 HIS A O 1
ATOM 731 N N . ILE A 1 91 ? -6.673 -2.605 2.858 1.00 95.06 91 ILE A N 1
ATOM 732 C CA . ILE A 1 91 ? -5.455 -2.548 2.035 1.00 95.06 91 ILE A CA 1
ATOM 733 C C . ILE A 1 91 ? -5.177 -3.909 1.379 1.00 95.06 91 ILE A C 1
ATOM 735 O O . ILE A 1 91 ? -4.884 -3.969 0.183 1.00 95.06 91 ILE A O 1
ATOM 739 N N . CYS A 1 92 ? -5.350 -5.008 2.112 1.00 95.56 92 CYS A N 1
ATOM 740 C CA . CYS A 1 92 ? -5.154 -6.349 1.573 1.00 95.56 92 CYS A CA 1
ATOM 741 C C . CYS A 1 92 ? -6.199 -6.703 0.499 1.00 95.56 92 CYS A C 1
ATOM 743 O O . CYS A 1 92 ? -5.834 -7.187 -0.570 1.00 95.56 92 CYS A O 1
ATOM 745 N N . LYS A 1 93 ? -7.489 -6.417 0.725 1.00 95.94 93 LYS A N 1
ATOM 746 C CA . LYS A 1 93 ? -8.572 -6.795 -0.206 1.00 95.94 93 LYS A CA 1
ATOM 747 C C . LYS A 1 93 ? -8.747 -5.859 -1.402 1.00 95.94 93 LYS A C 1
ATOM 749 O O . LYS A 1 93 ? -9.219 -6.307 -2.442 1.00 95.94 93 LYS A O 1
ATOM 754 N N . LYS A 1 94 ? -8.468 -4.561 -1.251 1.00 94.75 94 LYS A N 1
ATOM 755 C CA . LYS A 1 94 ? -8.698 -3.545 -2.298 1.00 94.75 94 LYS A CA 1
ATOM 756 C C . LYS A 1 94 ? -7.437 -3.141 -3.048 1.00 94.75 94 LYS A C 1
ATOM 758 O O . LYS A 1 94 ? -7.551 -2.744 -4.200 1.00 94.75 94 LYS A O 1
ATOM 763 N N . HIS A 1 95 ? -6.273 -3.255 -2.413 1.00 92.50 95 HIS A N 1
ATOM 764 C CA . HIS A 1 95 ? -4.992 -2.869 -3.006 1.00 92.50 95 HIS A CA 1
ATOM 765 C C . HIS A 1 95 ? -3.989 -4.028 -3.077 1.00 92.50 95 HIS A C 1
ATOM 767 O O . HIS A 1 95 ? -2.863 -3.834 -3.524 1.00 92.50 95 HIS A O 1
ATOM 773 N N . ASN A 1 96 ? -4.385 -5.237 -2.660 1.00 92.94 96 ASN A N 1
ATOM 774 C CA . ASN A 1 96 ? -3.596 -6.465 -2.780 1.00 92.94 96 ASN A CA 1
ATOM 775 C C . ASN A 1 96 ? -2.230 -6.403 -2.072 1.00 92.94 96 ASN A C 1
ATOM 777 O O . ASN A 1 96 ? -1.288 -7.100 -2.451 1.00 92.94 96 ASN A O 1
ATOM 781 N N . ILE A 1 97 ? -2.123 -5.596 -1.011 1.00 92.56 97 ILE A N 1
ATOM 782 C CA . ILE A 1 97 ? -0.919 -5.483 -0.182 1.00 92.56 97 ILE A CA 1
ATOM 783 C C . ILE A 1 97 ? -1.235 -6.069 1.194 1.00 92.56 97 ILE A C 1
ATOM 785 O O . ILE A 1 97 ? -1.831 -5.422 2.051 1.00 92.56 97 ILE A O 1
ATOM 789 N N . CYS A 1 98 ? -0.850 -7.325 1.400 1.00 90.88 98 CYS A N 1
ATOM 790 C CA . CYS A 1 98 ? -1.167 -8.068 2.617 1.00 90.88 98 CYS A CA 1
ATOM 791 C C . CYS A 1 98 ? 0.079 -8.273 3.482 1.00 90.88 98 CYS A C 1
ATOM 793 O O . CYS A 1 98 ? 1.169 -8.557 2.978 1.00 90.88 98 CYS A O 1
ATOM 795 N N . VAL A 1 99 ? -0.107 -8.173 4.796 1.00 85.19 99 VAL A N 1
ATOM 796 C CA . VAL A 1 99 ? 0.896 -8.575 5.786 1.00 85.19 99 VAL A CA 1
ATOM 797 C C . VAL A 1 99 ? 0.854 -10.098 5.912 1.00 85.19 99 VAL A C 1
ATOM 799 O O . VAL A 1 99 ? -0.223 -10.662 6.090 1.00 85.19 99 VAL A O 1
ATOM 802 N N . LYS A 1 100 ? 2.012 -10.758 5.796 1.00 67.94 100 LYS A N 1
ATOM 803 C CA . LYS A 1 100 ? 2.174 -12.205 6.015 1.00 67.94 100 LYS A CA 1
ATOM 804 C C . LYS A 1 100 ? 2.817 -12.491 7.369 1.00 67.94 100 LYS A C 1
ATOM 806 O O . LYS A 1 100 ? 3.797 -11.802 7.735 1.00 67.94 100 LYS A O 1
#

Sequence (100 aa):
MRYHSLTPEQKRLIRAIVKTLIYRPDLLDESGYLYKLLTAKAVSPFVCPICLTPFSSSSALKQHIRYEEHGKECQICKKRFTTTDATLDHICKKHNICVK

Organism: Saccharolobus solfataricus (NCBI:txid2287)

Mean predicted aligned error: 4.19 Å